Protein AF-A0AAP0RSX1-F1 (afdb_monomer_lite)

Foldseek 3Di:
DVVVVVVVVCQVPPPVNVVVVVVVVPDDDDDDDQDPDDDDDPPDRAAEDEAEAAGKDKDQVVRGQKYWYFPQAQWKWKKKAFPPRRTIMIHTYPDPPDPPVVVVVRCVRHDDPPDPTDIDMDIDGGPCDPDGDGDRDHDTDMDGDDDD

Organism: Liquidambar formosana (NCBI:txid63359)

pLDDT: mean 76.15, std 19.3, range [33.81, 96.56]

Secondary structure (DSSP, 8-state):
-HHHHHHHHHHHT-HHHHHHHHHHHTSPPPP-------S-S------EEE--TT-EEEE-TTT-SEEEE---SS-EEEEEEETTT--EEEEEE--SS--HHHHHHHHHHHS-TTS---EEEEEEE----SSSS--S----EEEE----

Sequence (148 aa):
MVQGSNTLLALMEHPILVAASDSFKAIPERKFSVCEESCSERSTLSKCVYVFQREYATVDPALVDLIGTDEATTCVGLVIRNQQSGMTSVAHMDSPDVVDIGLTQMLSLVVDHISDAELDVHLIGGYEDASPKVWPQILYFIFDFPEM

Structure (mmCIF, N/CA/C/O backbone):
data_AF-A0AAP0RSX1-F1
#
_entry.id   AF-A0AAP0RSX1-F1
#
loop_
_atom_site.group_PDB
_atom_site.id
_atom_site.type_symbol
_atom_site.label_atom_id
_atom_site.label_alt_id
_atom_site.label_comp_id
_atom_site.label_asym_id
_atom_site.label_entity_id
_atom_site.label_seq_id
_atom_site.pdbx_PDB_ins_code
_atom_site.Cartn_x
_atom_site.Cartn_y
_atom_site.Cartn_z
_atom_site.occupancy
_atom_site.B_iso_or_equiv
_atom_site.auth_seq_id
_atom_site.auth_comp_id
_atom_site.auth_asym_id
_atom_site.auth_atom_id
_atom_site.pdbx_PDB_model_num
ATOM 1 N N . MET A 1 1 ? -5.109 -3.605 -23.906 1.00 50.59 1 MET A N 1
ATOM 2 C CA . MET A 1 1 ? -3.866 -3.013 -23.358 1.00 50.59 1 MET A CA 1
ATOM 3 C C . MET A 1 1 ? -3.835 -1.484 -23.453 1.00 50.59 1 MET A C 1
ATOM 5 O O . MET A 1 1 ? -3.554 -0.875 -22.437 1.00 50.59 1 MET A O 1
ATOM 9 N N . VAL A 1 2 ? -4.189 -0.843 -24.582 1.00 52.47 2 VAL A N 1
ATOM 10 C CA . VAL A 1 2 ? -4.108 0.638 -24.739 1.00 52.47 2 VAL A CA 1
ATOM 11 C C . VAL A 1 2 ? -4.837 1.448 -23.647 1.00 52.47 2 VAL A C 1
ATOM 13 O O . VAL A 1 2 ? -4.313 2.452 -23.179 1.00 52.47 2 VAL A O 1
ATOM 16 N N . GLN A 1 3 ? -6.018 1.009 -23.199 1.00 59.19 3 GLN A N 1
ATOM 17 C CA . GLN A 1 3 ? -6.849 1.781 -22.263 1.00 59.19 3 GLN A CA 1
ATOM 18 C C . GLN A 1 3 ? -6.209 1.988 -20.876 1.00 59.19 3 GLN A C 1
ATOM 20 O O . GLN A 1 3 ? -6.297 3.085 -20.337 1.00 59.19 3 GLN A O 1
ATOM 25 N N . GLY A 1 4 ? -5.524 0.977 -20.325 1.00 65.31 4 GLY A N 1
ATOM 26 C CA . GLY A 1 4 ? -4.903 1.076 -18.996 1.00 65.31 4 GLY A CA 1
ATOM 27 C C . GLY A 1 4 ? -3.728 2.056 -18.944 1.00 65.31 4 GLY A C 1
ATOM 28 O O . GLY A 1 4 ? -3.578 2.775 -17.963 1.00 65.31 4 GLY A O 1
ATOM 29 N N . SER A 1 5 ? -2.944 2.147 -20.025 1.00 72.56 5 SER A N 1
ATOM 30 C CA . SER A 1 5 ? -1.815 3.084 -20.117 1.00 72.56 5 SER A CA 1
ATOM 31 C C . SER A 1 5 ? -2.277 4.545 -20.104 1.00 72.56 5 SER A C 1
ATOM 33 O O . SER A 1 5 ? -1.692 5.355 -19.393 1.00 72.56 5 SER A O 1
ATOM 35 N N . ASN A 1 6 ? -3.369 4.869 -20.806 1.00 80.19 6 ASN A N 1
ATOM 36 C CA . ASN A 1 6 ? -3.935 6.221 -20.800 1.00 80.19 6 ASN A CA 1
ATOM 37 C C . ASN A 1 6 ? -4.498 6.604 -19.421 1.00 80.19 6 ASN A C 1
ATOM 39 O O . ASN A 1 6 ? -4.295 7.729 -18.973 1.00 80.19 6 ASN A O 1
ATOM 43 N N . THR A 1 7 ? -5.176 5.674 -18.735 1.00 81.75 7 THR A N 1
ATOM 44 C CA . THR A 1 7 ? -5.652 5.898 -17.360 1.00 81.75 7 THR A CA 1
ATOM 45 C C . THR A 1 7 ? -4.487 6.125 -16.399 1.00 81.75 7 THR A C 1
ATOM 47 O O . THR A 1 7 ? -4.548 7.039 -15.585 1.00 81.75 7 THR A O 1
ATOM 50 N N . LEU A 1 8 ? -3.412 5.336 -16.506 1.00 78.38 8 LEU A N 1
ATOM 51 C CA . LE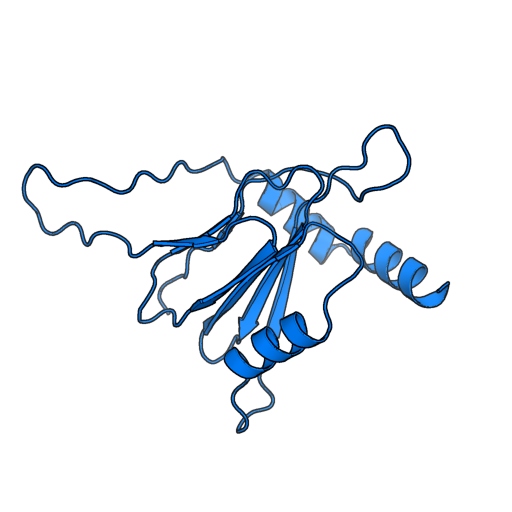U A 1 8 ? -2.238 5.487 -15.649 1.00 78.38 8 LEU A CA 1
ATOM 52 C C . LEU A 1 8 ? -1.538 6.836 -15.862 1.00 78.38 8 LEU A C 1
ATOM 54 O O . LEU A 1 8 ? -1.244 7.511 -14.882 1.00 78.38 8 LEU A O 1
ATOM 58 N N . LEU A 1 9 ? -1.348 7.271 -17.112 1.00 80.25 9 LEU A N 1
ATOM 59 C CA . LEU A 1 9 ? -0.800 8.601 -17.413 1.00 80.25 9 LEU A CA 1
ATOM 60 C C . LEU A 1 9 ? -1.665 9.719 -16.806 1.00 80.25 9 LEU A C 1
ATOM 62 O O . LEU A 1 9 ? -1.141 10.600 -16.132 1.00 80.25 9 LEU A O 1
ATOM 66 N N . ALA A 1 10 ? -2.991 9.634 -16.951 1.00 87.75 10 ALA A N 1
ATOM 67 C CA . ALA A 1 10 ? -3.911 10.606 -16.359 1.00 87.75 10 ALA A CA 1
ATOM 68 C C . ALA A 1 10 ? -3.868 10.627 -14.816 1.00 87.75 10 ALA A C 1
ATOM 70 O O . ALA A 1 10 ? -4.068 11.683 -14.220 1.00 87.75 10 ALA A O 1
ATOM 71 N N . LEU A 1 11 ? -3.592 9.490 -14.165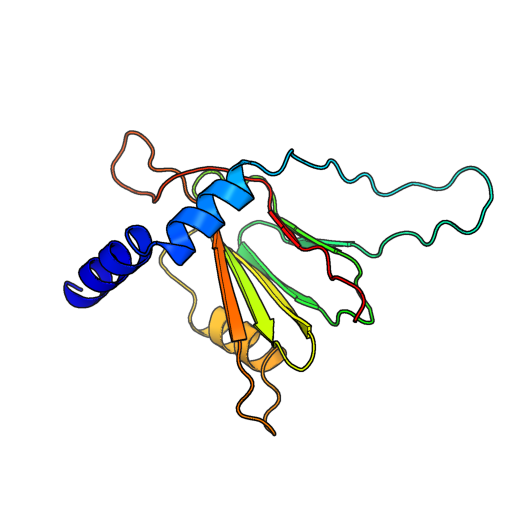 1.00 83.75 11 LEU A N 1
ATOM 72 C CA . LEU A 1 11 ? -3.373 9.417 -12.715 1.00 83.75 11 LEU A CA 1
ATOM 73 C C . LEU A 1 11 ? -2.013 10.011 -12.314 1.00 83.75 11 LEU A C 1
ATOM 75 O O . LEU A 1 11 ? -1.947 10.761 -11.344 1.00 83.75 11 LEU A O 1
ATOM 79 N N . MET A 1 12 ? -0.946 9.736 -13.070 1.00 82.69 12 MET A N 1
ATOM 80 C CA . MET A 1 12 ? 0.392 10.295 -12.825 1.00 82.69 12 MET A CA 1
ATOM 81 C C . MET A 1 12 ? 0.434 11.824 -12.971 1.00 82.69 12 MET A C 1
ATOM 83 O O . MET A 1 12 ? 1.191 12.482 -12.265 1.00 82.69 12 MET A O 1
ATOM 87 N N . GLU A 1 13 ? -0.394 12.394 -13.849 1.00 89.12 13 GLU A N 1
ATOM 88 C CA . GLU A 1 13 ? -0.540 13.845 -14.033 1.00 89.12 13 GLU A CA 1
ATOM 89 C C . GLU A 1 13 ? -1.591 14.481 -13.098 1.00 89.12 13 GLU A C 1
ATOM 91 O O . GLU A 1 13 ? -1.753 15.704 -13.084 1.00 89.12 13 GLU A O 1
ATOM 96 N N . HIS A 1 14 ? -2.325 13.690 -12.304 1.00 91.38 14 HIS A N 1
ATOM 97 C CA . HIS A 1 14 ? -3.432 14.201 -11.498 1.00 91.38 14 HIS A CA 1
ATOM 98 C C . HIS A 1 14 ? -2.930 15.068 -10.323 1.00 91.38 14 HIS A C 1
ATOM 100 O O . HIS A 1 14 ? -2.215 14.550 -9.459 1.00 91.38 14 HIS A O 1
ATOM 106 N N . PRO A 1 15 ? -3.346 16.347 -10.188 1.00 95.06 15 PRO A N 1
ATOM 107 C CA . PRO A 1 15 ? -2.744 17.280 -9.226 1.00 95.06 15 PRO A CA 1
ATOM 108 C C . PRO A 1 15 ? -2.742 16.809 -7.766 1.00 95.06 15 PRO A C 1
ATOM 110 O O . PRO A 1 15 ? -1.789 17.076 -7.039 1.00 95.06 15 PRO A O 1
ATOM 113 N N . ILE A 1 16 ? -3.784 16.085 -7.336 1.00 92.25 16 ILE A N 1
ATOM 114 C CA . ILE A 1 16 ? -3.868 15.540 -5.970 1.00 92.25 16 ILE A CA 1
ATOM 115 C C . ILE A 1 16 ? -2.832 14.426 -5.756 1.00 92.25 16 ILE A C 1
ATOM 117 O O . ILE A 1 16 ? -2.213 14.369 -4.698 1.00 92.25 16 ILE A O 1
ATOM 121 N N . LEU A 1 17 ? -2.611 13.566 -6.757 1.00 87.88 17 LEU A N 1
ATOM 122 C CA . LEU A 1 17 ? -1.660 12.456 -6.657 1.00 87.88 17 LEU A CA 1
ATOM 123 C C . LEU A 1 17 ? -0.213 12.949 -6.760 1.00 87.88 17 LEU A C 1
ATOM 125 O O . LEU A 1 17 ? 0.636 12.468 -6.016 1.00 87.88 17 LEU A O 1
ATOM 129 N N . VAL A 1 18 ? 0.049 13.966 -7.589 1.00 89.06 18 VAL A N 1
ATOM 130 C CA . VAL A 1 18 ? 1.343 14.669 -7.627 1.00 89.06 18 VAL A CA 1
ATOM 131 C C . VAL A 1 18 ? 1.648 15.303 -6.266 1.00 89.06 18 VAL A C 1
ATOM 133 O O . VAL A 1 18 ? 2.686 15.011 -5.678 1.00 89.06 18 VAL A O 1
ATOM 136 N N . ALA A 1 19 ? 0.718 16.085 -5.706 1.00 92.44 19 ALA A N 1
ATOM 137 C CA . ALA A 1 19 ? 0.903 16.717 -4.398 1.00 92.44 19 ALA A CA 1
ATOM 138 C C . ALA A 1 19 ? 1.080 15.695 -3.257 1.00 92.44 19 ALA A C 1
ATOM 140 O O . ALA A 1 19 ? 1.909 15.903 -2.371 1.00 92.44 19 ALA A O 1
ATOM 141 N N . ALA A 1 20 ? 0.346 14.576 -3.288 1.00 88.38 20 ALA A N 1
ATOM 142 C CA . ALA A 1 20 ? 0.515 13.483 -2.332 1.00 88.38 20 ALA A CA 1
ATOM 143 C C . ALA A 1 20 ? 1.885 12.794 -2.479 1.00 88.38 20 ALA A C 1
ATOM 145 O O . ALA A 1 20 ? 2.558 12.572 -1.476 1.00 88.38 20 ALA A O 1
ATOM 146 N N . SER A 1 21 ? 2.333 12.524 -3.712 1.00 88.75 21 SER A N 1
ATOM 147 C CA . SER A 1 21 ? 3.677 12.007 -4.024 1.00 88.75 21 SER A CA 1
ATOM 148 C C . SER A 1 21 ? 4.770 12.921 -3.472 1.00 88.75 21 SER A C 1
ATOM 150 O O . SER A 1 21 ? 5.684 12.451 -2.797 1.00 88.75 21 SER A O 1
ATOM 152 N N . ASP A 1 22 ? 4.676 14.222 -3.735 1.00 89.81 22 ASP A N 1
ATOM 153 C CA . ASP A 1 22 ? 5.696 15.192 -3.335 1.00 89.81 22 ASP A CA 1
ATOM 154 C C . ASP A 1 22 ? 5.721 15.375 -1.814 1.00 89.81 22 ASP A C 1
ATOM 156 O O . ASP A 1 22 ? 6.794 15.399 -1.208 1.00 89.81 22 ASP A O 1
ATOM 160 N N . SER A 1 23 ? 4.545 15.405 -1.175 1.00 91.00 23 SER A N 1
ATOM 161 C CA . SER A 1 23 ? 4.434 15.399 0.284 1.00 91.00 23 SER A CA 1
ATOM 162 C C . SER A 1 23 ? 5.013 14.123 0.893 1.00 91.00 23 SER A C 1
ATOM 164 O O . SER A 1 23 ? 5.672 14.209 1.923 1.00 91.00 23 SER A O 1
ATOM 166 N N . PHE A 1 24 ? 4.791 12.956 0.282 1.00 87.06 24 PHE A N 1
ATOM 167 C CA . PHE A 1 24 ? 5.303 11.677 0.773 1.00 87.06 24 PHE A CA 1
ATOM 168 C C . PHE A 1 24 ? 6.831 11.584 0.635 1.00 87.06 24 PHE A C 1
ATOM 170 O O . PHE A 1 24 ? 7.515 11.211 1.582 1.00 87.06 24 PHE A O 1
ATOM 177 N N . LYS A 1 25 ? 7.388 12.023 -0.502 1.00 86.00 25 LYS A N 1
ATOM 178 C CA . LYS A 1 25 ? 8.843 12.107 -0.744 1.00 86.00 25 LYS A CA 1
ATOM 179 C C . LYS A 1 25 ? 9.560 13.096 0.179 1.00 86.00 25 LYS A C 1
ATOM 181 O O . LYS A 1 25 ? 10.764 12.969 0.382 1.00 86.00 25 LYS A O 1
ATOM 186 N N . ALA A 1 26 ? 8.843 14.079 0.723 1.00 88.88 26 ALA A N 1
ATOM 187 C CA . ALA A 1 26 ? 9.371 15.027 1.700 1.00 88.88 26 ALA A CA 1
ATOM 188 C C . ALA A 1 26 ? 9.402 14.480 3.143 1.00 88.88 26 ALA A C 1
ATOM 190 O O . ALA A 1 26 ? 9.999 15.118 4.014 1.00 88.88 26 ALA A O 1
ATOM 191 N N . ILE A 1 27 ? 8.781 13.324 3.420 1.00 84.00 27 ILE A N 1
ATOM 192 C CA . ILE A 1 27 ? 8.826 12.686 4.742 1.00 84.00 27 ILE A CA 1
ATOM 193 C C . ILE A 1 27 ? 10.231 12.095 4.956 1.00 84.00 27 ILE A C 1
ATOM 195 O O . ILE A 1 27 ? 10.685 11.294 4.138 1.00 84.00 27 ILE A O 1
ATOM 199 N N . PRO A 1 28 ? 10.943 12.449 6.043 1.00 83.31 28 PRO A N 1
ATOM 200 C CA . PRO A 1 28 ? 12.231 11.838 6.347 1.00 83.31 28 PRO A CA 1
ATOM 201 C C . PRO A 1 28 ? 12.056 10.366 6.744 1.00 83.31 28 PRO A C 1
ATOM 203 O O . PRO A 1 28 ? 11.152 10.026 7.508 1.00 83.31 28 PRO A O 1
ATOM 206 N N . GLU A 1 29 ? 12.966 9.507 6.279 1.00 80.69 29 GLU A N 1
ATOM 207 C CA . GLU A 1 29 ? 13.030 8.095 6.669 1.00 80.69 29 GLU A CA 1
ATOM 208 C C . GLU A 1 29 ? 13.062 7.959 8.202 1.00 80.69 29 GLU A C 1
ATOM 210 O O . GLU A 1 29 ? 13.965 8.470 8.875 1.00 80.69 29 GLU A O 1
ATOM 215 N N . ARG A 1 30 ? 12.072 7.257 8.766 1.00 77.12 30 ARG A N 1
ATOM 216 C CA . ARG A 1 30 ? 12.020 6.936 10.195 1.00 77.12 30 ARG A CA 1
ATOM 217 C C . ARG A 1 30 ? 12.539 5.516 10.393 1.00 77.12 30 ARG A C 1
ATOM 219 O O . ARG A 1 30 ? 11.947 4.563 9.899 1.00 77.12 30 ARG A O 1
ATOM 226 N N . LYS A 1 31 ? 13.623 5.371 11.156 1.00 75.75 31 LYS A N 1
ATOM 227 C CA . LYS A 1 31 ? 14.158 4.060 11.542 1.00 75.75 31 LYS A CA 1
ATOM 228 C C . LYS A 1 31 ? 13.364 3.501 12.711 1.00 75.75 31 LYS A C 1
ATOM 230 O O . LYS A 1 31 ? 13.265 4.150 13.750 1.00 75.75 31 LYS A O 1
ATOM 235 N N . PHE A 1 32 ? 12.842 2.292 12.547 1.00 68.25 32 PHE A N 1
ATOM 236 C CA . PHE A 1 32 ? 12.156 1.558 13.602 1.00 68.25 32 PHE A CA 1
ATOM 237 C C . PHE A 1 32 ? 13.067 0.444 14.109 1.00 68.25 32 PHE A C 1
ATOM 239 O O . PHE A 1 32 ? 13.465 -0.442 13.359 1.00 68.25 32 PHE A O 1
ATOM 246 N N . SER A 1 33 ? 13.395 0.493 15.396 1.00 65.25 33 SER A N 1
ATOM 247 C CA . SER A 1 33 ? 14.054 -0.596 16.113 1.00 65.25 33 SER A CA 1
ATOM 248 C C . SER A 1 33 ? 13.054 -1.211 17.080 1.00 65.25 33 SER A C 1
ATOM 250 O O . SER A 1 33 ? 12.531 -0.500 17.941 1.00 65.25 33 SER A O 1
ATOM 252 N N . VAL A 1 34 ? 12.820 -2.521 16.982 1.00 57.91 34 VAL A N 1
ATOM 253 C CA . VAL A 1 34 ? 12.130 -3.255 18.049 1.00 57.91 34 VAL A CA 1
ATOM 254 C C . VAL A 1 34 ? 13.002 -3.152 19.300 1.00 57.91 34 VAL A C 1
ATOM 256 O O . VAL A 1 34 ? 14.177 -3.515 19.273 1.00 57.91 34 VAL A O 1
ATOM 259 N N . CYS A 1 35 ? 12.456 -2.580 20.371 1.00 51.00 35 CYS A N 1
ATOM 260 C CA . CYS A 1 35 ? 13.204 -2.364 21.601 1.00 51.00 35 CYS A CA 1
ATOM 261 C C . CYS A 1 35 ? 13.272 -3.678 22.389 1.00 51.00 35 CYS A C 1
ATOM 263 O O . CYS A 1 35 ? 12.298 -4.061 23.034 1.00 51.00 35 CYS A O 1
ATOM 265 N N . GLU A 1 36 ? 14.405 -4.382 22.333 1.00 50.62 36 GLU A N 1
ATOM 266 C CA . GLU A 1 36 ? 14.666 -5.477 23.270 1.00 50.62 36 GLU A CA 1
ATOM 267 C C . GLU A 1 36 ? 14.904 -4.885 24.669 1.00 50.62 36 GLU A C 1
ATOM 269 O O . GLU A 1 36 ? 15.772 -4.033 24.868 1.00 50.62 36 GLU A O 1
ATOM 274 N N . GLU A 1 37 ? 14.061 -5.283 25.623 1.00 45.28 37 GLU A N 1
ATOM 275 C CA . GLU A 1 37 ? 13.839 -4.569 26.882 1.00 45.28 37 GLU A CA 1
ATOM 276 C C . GLU A 1 37 ? 15.113 -4.293 27.699 1.00 45.28 37 GLU A C 1
ATOM 278 O O . GLU A 1 37 ? 15.807 -5.203 28.153 1.00 45.28 37 GLU A O 1
ATOM 283 N N . SER A 1 38 ? 15.329 -3.025 28.059 1.00 45.78 38 SER A N 1
ATOM 284 C CA . SER A 1 38 ? 15.936 -2.697 29.353 1.00 45.78 38 SER A CA 1
ATOM 285 C C . SER A 1 38 ? 15.481 -1.327 29.875 1.00 45.78 38 SER A C 1
ATOM 287 O O . SER A 1 38 ? 15.504 -0.332 29.161 1.00 45.78 38 SER A O 1
ATOM 289 N N . CYS A 1 39 ? 15.108 -1.306 31.162 1.00 36.28 39 CYS A N 1
ATOM 290 C CA . CYS A 1 39 ? 14.718 -0.147 31.984 1.00 36.28 39 CYS A CA 1
ATOM 291 C C . CYS A 1 39 ? 13.322 0.480 31.752 1.00 36.28 39 CYS A C 1
ATOM 293 O O . CYS A 1 39 ? 13.134 1.392 30.959 1.00 36.28 39 CYS A O 1
ATOM 295 N N . SER A 1 40 ? 12.382 0.041 32.599 1.00 49.31 40 SER A N 1
ATOM 296 C CA . SER A 1 40 ? 11.382 0.843 33.329 1.00 49.31 40 SER A CA 1
ATOM 297 C C . SER A 1 40 ? 10.857 2.153 32.717 1.00 49.31 40 SER A C 1
ATOM 299 O O . SER A 1 40 ? 11.456 3.202 32.918 1.00 49.31 40 SER A O 1
ATOM 301 N N . GLU A 1 41 ? 9.653 2.095 32.135 1.00 44.94 41 GLU A N 1
ATOM 302 C CA . GLU A 1 41 ? 8.462 2.915 32.474 1.00 44.94 41 GLU A CA 1
ATOM 303 C C . GLU A 1 41 ? 7.443 2.872 31.322 1.00 44.94 41 GLU A C 1
ATOM 305 O O . GLU A 1 41 ? 7.431 3.722 30.442 1.00 44.94 41 GLU A O 1
ATOM 310 N N . ARG A 1 42 ? 6.570 1.852 31.337 1.00 45.19 42 ARG A N 1
ATOM 311 C CA . ARG A 1 42 ? 5.306 1.750 30.570 1.00 45.19 42 ARG A CA 1
ATOM 312 C C . ARG A 1 42 ? 5.324 2.144 29.077 1.00 45.19 42 ARG A C 1
ATOM 314 O O . ARG A 1 42 ? 4.264 2.427 28.526 1.00 45.19 42 ARG A O 1
ATOM 321 N N . SER A 1 43 ? 6.478 2.093 28.414 1.00 51.03 43 SER A N 1
ATOM 322 C CA . SER A 1 43 ? 6.565 2.103 26.955 1.00 51.03 43 SER A CA 1
ATOM 323 C C . SER A 1 43 ? 5.879 0.840 26.439 1.00 51.03 43 SER A C 1
ATOM 325 O O . SER A 1 43 ? 6.371 -0.273 26.624 1.00 51.03 43 SER A O 1
ATOM 327 N N . THR A 1 44 ? 4.689 1.000 25.867 1.00 54.62 44 THR A N 1
ATOM 328 C CA . THR A 1 44 ? 4.015 -0.068 25.133 1.00 54.62 44 THR A CA 1
ATOM 329 C C . THR A 1 44 ? 4.868 -0.401 23.919 1.00 54.62 44 THR A C 1
ATOM 331 O O . THR A 1 44 ? 5.004 0.433 23.025 1.00 54.62 44 THR A O 1
ATOM 334 N N . LEU A 1 45 ? 5.455 -1.600 23.900 1.00 64.69 45 LEU A N 1
ATOM 335 C CA . LEU A 1 45 ? 6.140 -2.131 22.725 1.00 64.69 45 LEU A CA 1
ATOM 336 C C . LEU A 1 45 ? 5.175 -2.084 21.538 1.00 64.69 45 LEU A C 1
ATOM 338 O O . LEU A 1 45 ? 4.177 -2.807 21.543 1.00 64.69 45 LEU A O 1
ATOM 342 N N . SER A 1 46 ? 5.469 -1.232 20.552 1.00 74.12 46 SER A N 1
ATOM 343 C CA . SER A 1 46 ? 4.684 -1.147 19.325 1.00 74.12 46 SER A CA 1
ATOM 344 C C . SER A 1 46 ? 4.678 -2.508 18.637 1.00 74.12 46 SER A C 1
ATOM 346 O O . SER A 1 46 ? 5.730 -3.083 18.344 1.00 74.12 46 SER A O 1
ATOM 348 N N . LYS A 1 47 ? 3.487 -3.043 18.399 1.00 88.12 47 LYS A N 1
ATOM 349 C CA . LYS A 1 47 ? 3.271 -4.298 17.694 1.00 88.12 47 LYS A CA 1
ATOM 350 C C . LYS A 1 47 ? 3.412 -4.031 16.206 1.00 88.12 47 LYS A C 1
ATOM 352 O O . LYS A 1 47 ? 2.503 -3.498 15.574 1.00 88.12 47 LYS A O 1
ATOM 357 N N . CYS A 1 48 ? 4.563 -4.406 15.666 1.00 88.31 48 CYS A N 1
ATOM 358 C CA . CYS A 1 48 ? 4.891 -4.216 14.262 1.00 88.31 48 CYS A CA 1
ATOM 359 C C . CYS A 1 48 ? 4.699 -5.513 13.467 1.00 88.31 48 CYS A C 1
ATOM 361 O O . CYS A 1 48 ? 5.150 -6.577 13.892 1.00 88.31 48 CYS A O 1
ATOM 363 N N . VAL A 1 49 ? 4.1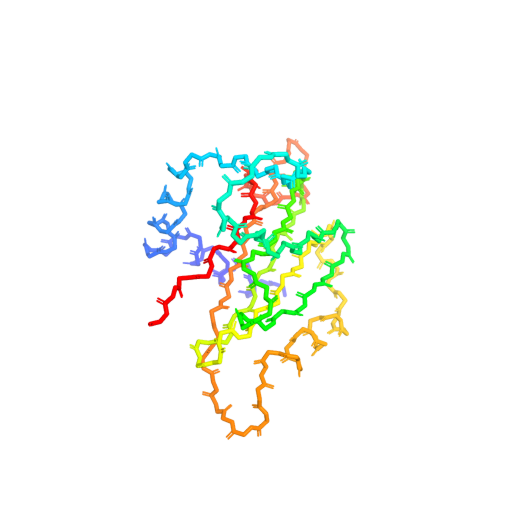04 -5.409 12.280 1.00 91.81 49 VAL A N 1
ATOM 364 C CA . VAL A 1 49 ? 4.108 -6.452 11.247 1.00 91.81 49 VAL A CA 1
ATOM 365 C C . VAL A 1 49 ? 5.002 -5.989 10.102 1.00 91.81 49 VAL A C 1
ATOM 367 O O . VAL A 1 49 ? 4.792 -4.928 9.522 1.00 91.81 49 VAL A O 1
ATOM 370 N N . TYR A 1 50 ? 6.006 -6.791 9.771 1.00 92.06 50 TYR A N 1
ATOM 371 C CA . TYR A 1 50 ? 6.879 -6.560 8.626 1.00 92.06 50 TYR A CA 1
ATOM 372 C C . TYR A 1 50 ? 6.573 -7.609 7.549 1.00 92.06 50 TYR A C 1
ATOM 374 O O . TYR A 1 50 ? 6.438 -8.790 7.867 1.00 92.06 50 TYR A O 1
ATOM 382 N N . VAL A 1 51 ? 6.432 -7.167 6.299 1.00 93.75 51 VAL A N 1
ATOM 383 C CA . VAL A 1 51 ? 6.020 -7.988 5.149 1.00 93.75 51 VAL A CA 1
ATOM 384 C C . VAL A 1 51 ? 7.200 -8.139 4.188 1.00 93.75 51 VAL A C 1
ATOM 386 O O . VAL A 1 51 ? 7.711 -7.128 3.699 1.00 93.75 51 VAL A O 1
ATOM 389 N N . PHE A 1 52 ? 7.628 -9.369 3.887 1.00 92.81 52 PHE A N 1
ATOM 390 C CA . PHE A 1 52 ? 8.709 -9.603 2.922 1.00 92.81 52 PHE A CA 1
ATOM 391 C C . PHE A 1 52 ? 8.220 -9.513 1.467 1.00 92.81 52 PHE A C 1
ATOM 393 O O . PHE A 1 52 ? 7.027 -9.567 1.163 1.00 92.81 52 PHE A O 1
ATOM 400 N N . GLN A 1 53 ? 9.172 -9.420 0.536 1.00 90.88 53 GLN A N 1
ATOM 401 C CA . GLN A 1 53 ? 8.920 -9.536 -0.900 1.00 90.88 53 GLN A CA 1
ATOM 402 C C . GLN A 1 53 ? 8.104 -10.805 -1.220 1.00 90.88 53 GLN A C 1
ATOM 404 O O . GLN A 1 53 ? 8.472 -11.903 -0.801 1.00 90.88 53 GLN A O 1
ATOM 409 N N . ARG A 1 54 ? 7.039 -10.657 -2.024 1.00 90.56 54 ARG A N 1
ATOM 410 C CA . ARG A 1 54 ? 6.053 -11.696 -2.406 1.00 90.56 54 ARG A CA 1
ATOM 411 C C . ARG A 1 54 ? 5.061 -12.105 -1.316 1.00 90.56 54 ARG A C 1
ATOM 413 O O . ARG A 1 54 ? 4.277 -13.027 -1.544 1.00 90.56 54 ARG A O 1
ATOM 420 N N . GLU A 1 55 ? 5.052 -11.424 -0.178 1.00 93.06 55 GLU A N 1
ATOM 421 C CA . GLU A 1 55 ? 4.070 -11.633 0.884 1.00 93.06 55 GLU A CA 1
ATOM 422 C C . GLU A 1 55 ? 3.014 -10.520 0.910 1.00 93.06 55 GLU A C 1
ATOM 424 O O . GLU A 1 55 ? 3.186 -9.430 0.354 1.00 93.06 55 GLU A O 1
ATOM 429 N N . TYR A 1 56 ? 1.907 -10.809 1.593 1.00 94.75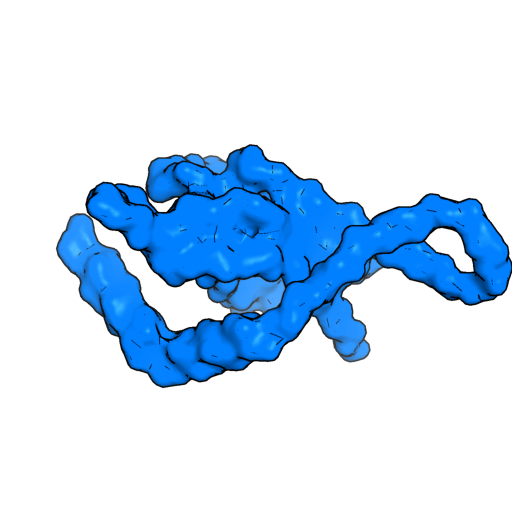 56 TYR A N 1
ATOM 430 C CA . TYR A 1 56 ? 0.966 -9.807 2.074 1.00 94.75 56 TYR A CA 1
ATOM 431 C C . TYR A 1 56 ? 0.548 -10.147 3.505 1.00 94.75 56 TYR A C 1
ATOM 433 O O . TYR A 1 56 ? 0.557 -11.312 3.906 1.00 94.75 56 TYR A O 1
ATOM 441 N N . ALA A 1 57 ? 0.135 -9.135 4.259 1.00 96.56 57 ALA A N 1
ATOM 442 C CA . ALA A 1 57 ? -0.530 -9.304 5.542 1.00 96.56 57 ALA A CA 1
ATOM 443 C C . ALA A 1 57 ? -1.720 -8.348 5.640 1.00 96.56 57 ALA A C 1
ATOM 445 O O . ALA A 1 57 ? -1.661 -7.226 5.135 1.00 96.56 57 ALA A O 1
ATOM 446 N N . THR A 1 58 ? -2.789 -8.791 6.301 1.00 96.50 58 THR A N 1
ATOM 447 C CA . THR A 1 58 ? -3.942 -7.956 6.659 1.00 96.50 58 THR A CA 1
ATOM 448 C C . THR A 1 58 ? -4.010 -7.842 8.174 1.00 96.50 58 THR A C 1
ATOM 450 O O . THR A 1 58 ? -3.910 -8.853 8.870 1.00 96.50 58 THR A O 1
ATOM 453 N N . VAL A 1 59 ? -4.150 -6.619 8.682 1.00 95.44 59 VAL A N 1
ATOM 454 C CA . VAL A 1 59 ? -4.092 -6.309 10.111 1.00 95.44 59 VAL A CA 1
ATOM 455 C C . VAL A 1 59 ? -5.321 -5.538 10.577 1.00 95.44 59 VAL A C 1
ATOM 457 O O . VAL A 1 59 ? -5.882 -4.716 9.849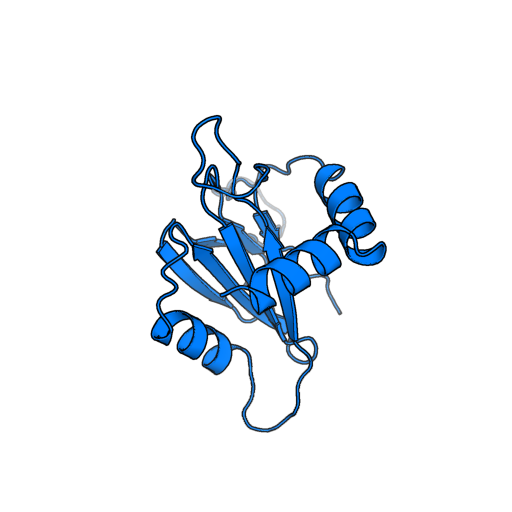 1.00 95.44 59 VAL A O 1
ATOM 460 N N . ASP A 1 60 ? -5.707 -5.826 11.817 1.00 94.31 60 ASP A N 1
ATOM 461 C CA . ASP A 1 60 ? -6.678 -5.066 12.598 1.00 94.31 60 ASP A CA 1
ATOM 462 C C . ASP A 1 60 ? -5.925 -3.955 13.357 1.00 94.31 60 ASP A C 1
ATOM 464 O O . ASP A 1 60 ? -4.996 -4.278 14.112 1.00 94.31 60 ASP A O 1
ATOM 468 N N . PRO A 1 61 ? -6.285 -2.667 13.189 1.00 91.12 61 PRO A N 1
ATOM 469 C CA . PRO A 1 61 ? -5.636 -1.559 13.894 1.00 91.12 61 PRO A CA 1
ATOM 470 C C . PRO A 1 61 ? -5.806 -1.620 15.424 1.00 91.12 61 PRO A C 1
ATOM 472 O O . PRO A 1 61 ? -5.036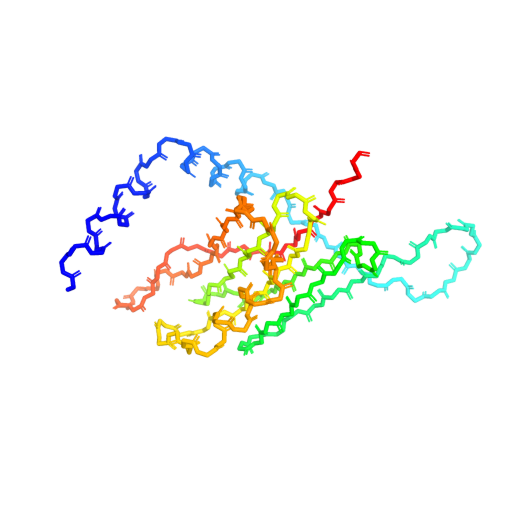 -0.995 16.143 1.00 91.12 61 PRO A O 1
ATOM 475 N N . ALA A 1 62 ? -6.753 -2.399 15.963 1.00 91.88 62 ALA A N 1
ATOM 476 C CA . ALA A 1 62 ? -6.841 -2.660 17.404 1.00 91.88 62 ALA A CA 1
ATOM 477 C C . ALA A 1 62 ? -5.765 -3.645 17.916 1.00 91.88 62 ALA A C 1
ATOM 479 O O . ALA A 1 62 ? -5.589 -3.811 19.129 1.00 91.88 62 ALA A O 1
ATOM 480 N N . LEU A 1 63 ? -5.062 -4.338 17.012 1.00 91.31 63 LEU A N 1
ATOM 481 C CA . LEU A 1 63 ? -4.097 -5.392 17.333 1.00 91.31 63 LEU A CA 1
ATOM 482 C C . LEU A 1 63 ? -2.666 -5.092 16.882 1.00 91.31 63 LEU A C 1
ATOM 484 O O . LEU A 1 63 ? -1.756 -5.694 17.452 1.00 91.31 63 LEU A O 1
ATOM 488 N N . VAL A 1 64 ? -2.464 -4.216 15.897 1.00 90.56 64 VAL A N 1
ATOM 489 C CA . VAL A 1 64 ? -1.166 -3.911 15.279 1.00 90.56 64 VAL A CA 1
ATOM 490 C C . VAL A 1 64 ? -1.020 -2.399 15.138 1.00 90.56 64 VAL A C 1
ATOM 492 O O . VAL A 1 64 ? -1.817 -1.767 14.454 1.00 90.56 64 VAL A O 1
ATOM 495 N N . ASP A 1 65 ? 0.024 -1.841 15.749 1.00 86.12 65 ASP A N 1
ATOM 496 C CA . ASP A 1 65 ? 0.292 -0.397 15.735 1.00 86.12 65 ASP A CA 1
ATOM 497 C C . ASP A 1 65 ? 0.994 0.038 14.436 1.00 86.12 65 ASP A C 1
ATOM 499 O O . ASP A 1 65 ? 0.907 1.193 14.027 1.00 86.12 65 ASP A O 1
ATOM 503 N N . LEU A 1 66 ? 1.714 -0.887 13.787 1.00 87.44 66 LEU A N 1
ATOM 504 C CA . LEU A 1 66 ? 2.549 -0.598 12.625 1.00 87.44 66 LEU A CA 1
ATOM 505 C C . LEU A 1 66 ? 2.555 -1.753 11.622 1.00 87.44 66 LEU A C 1
ATOM 507 O O . LEU A 1 66 ? 2.805 -2.901 11.996 1.00 87.44 66 LEU A O 1
ATOM 511 N N . ILE A 1 67 ? 2.397 -1.452 10.335 1.00 91.75 67 ILE A N 1
ATOM 512 C CA . ILE A 1 67 ? 2.684 -2.405 9.255 1.00 91.75 67 ILE A CA 1
ATOM 513 C C . ILE A 1 67 ? 3.550 -1.761 8.170 1.00 91.75 67 ILE A C 1
ATOM 515 O O . ILE A 1 67 ? 3.361 -0.595 7.816 1.00 91.75 67 ILE A O 1
ATOM 519 N N . GLY A 1 68 ? 4.522 -2.510 7.647 1.00 90.56 68 GLY A N 1
ATOM 520 C CA . GLY A 1 68 ? 5.446 -1.987 6.644 1.00 90.56 68 GLY A CA 1
ATOM 521 C C . GLY A 1 68 ? 6.242 -3.037 5.877 1.00 90.56 68 GLY A C 1
ATOM 522 O O . GLY A 1 68 ? 6.183 -4.235 6.155 1.00 90.56 68 GLY A O 1
ATOM 523 N N . THR A 1 69 ? 6.986 -2.551 4.890 1.00 90.31 69 THR A N 1
ATOM 524 C CA . THR A 1 69 ? 7.915 -3.317 4.054 1.00 90.31 69 THR A CA 1
ATOM 525 C C . THR A 1 69 ? 9.050 -2.401 3.583 1.00 90.31 69 THR A C 1
ATOM 527 O O . THR A 1 69 ? 8.897 -1.174 3.549 1.00 90.31 69 THR A O 1
ATOM 530 N N . ASP A 1 70 ? 10.189 -2.982 3.224 1.00 87.94 70 ASP A N 1
ATOM 531 C CA . ASP A 1 70 ? 11.372 -2.263 2.754 1.00 87.94 70 ASP A CA 1
ATOM 532 C C . ASP A 1 70 ? 11.993 -2.902 1.502 1.00 87.94 70 ASP A C 1
ATOM 534 O O . ASP A 1 70 ? 11.377 -3.758 0.872 1.00 87.94 70 ASP A O 1
ATOM 538 N N . GLU A 1 71 ? 13.164 -2.408 1.080 1.00 82.25 71 GLU A N 1
ATOM 539 C CA . GLU A 1 71 ? 13.954 -2.910 -0.060 1.00 82.25 71 GLU A CA 1
ATOM 540 C C . GLU A 1 71 ? 13.192 -3.011 -1.404 1.00 82.25 71 GLU A C 1
ATOM 542 O O . GLU A 1 71 ? 13.612 -3.694 -2.344 1.00 82.25 71 GLU A O 1
ATOM 547 N N . ALA A 1 72 ? 12.098 -2.253 -1.539 1.00 73.69 72 ALA A N 1
ATOM 548 C CA . ALA A 1 72 ? 11.284 -2.121 -2.745 1.00 73.69 72 ALA A CA 1
ATOM 549 C C . ALA A 1 72 ? 12.009 -1.298 -3.833 1.00 73.69 72 ALA A C 1
ATOM 551 O O . ALA A 1 72 ? 11.656 -0.161 -4.143 1.00 73.69 72 ALA A O 1
ATOM 552 N N . THR A 1 73 ? 13.069 -1.881 -4.400 1.00 76.06 73 THR A N 1
ATOM 553 C CA . THR A 1 73 ? 13.906 -1.262 -5.440 1.00 76.06 73 THR A CA 1
ATOM 554 C C . THR A 1 73 ? 13.179 -1.186 -6.779 1.00 76.06 73 THR A C 1
ATOM 556 O O . THR A 1 73 ? 12.976 -0.109 -7.327 1.00 76.06 73 THR A O 1
ATOM 559 N N . THR A 1 74 ? 12.765 -2.340 -7.298 1.00 79.56 74 THR A N 1
ATOM 560 C CA . THR A 1 74 ? 11.961 -2.499 -8.522 1.00 79.56 74 THR A CA 1
ATOM 561 C C . THR A 1 74 ? 10.538 -2.984 -8.233 1.00 79.56 74 THR A C 1
ATOM 563 O O . THR A 1 74 ? 9.661 -2.896 -9.089 1.00 79.56 74 THR A O 1
ATOM 566 N N . CYS A 1 75 ? 10.307 -3.440 -7.005 1.00 86.44 75 CYS A N 1
ATOM 567 C CA . CYS A 1 75 ? 9.029 -3.902 -6.489 1.00 86.44 75 CYS A CA 1
ATOM 568 C C . CYS A 1 75 ? 8.100 -2.742 -6.109 1.00 86.44 75 CYS A C 1
ATOM 570 O O . CYS A 1 75 ? 8.560 -1.646 -5.791 1.00 86.44 75 CYS A O 1
ATOM 572 N N . VAL A 1 76 ? 6.797 -3.010 -6.061 1.00 85.81 76 VAL A N 1
ATOM 573 C CA . VAL A 1 76 ? 5.751 -2.056 -5.672 1.00 85.81 76 VAL A CA 1
ATOM 574 C C . VAL A 1 76 ? 5.095 -2.513 -4.370 1.00 85.81 76 VAL A C 1
ATOM 576 O O . VAL A 1 76 ? 4.579 -3.628 -4.280 1.00 85.81 76 VAL A O 1
ATOM 579 N N . GLY A 1 77 ? 5.078 -1.633 -3.372 1.00 91.00 77 GLY A N 1
ATOM 580 C CA . GLY A 1 77 ? 4.224 -1.754 -2.199 1.00 91.00 77 GLY A CA 1
ATOM 581 C C . GLY A 1 77 ? 2.781 -1.393 -2.556 1.00 91.00 77 GLY A C 1
ATOM 582 O O . GLY A 1 77 ? 2.521 -0.320 -3.104 1.00 91.00 77 GLY A O 1
ATOM 583 N N . LEU A 1 78 ? 1.845 -2.285 -2.240 1.00 91.88 78 LEU A N 1
ATOM 584 C CA . LEU A 1 78 ? 0.403 -2.056 -2.334 1.00 91.88 78 LEU A CA 1
ATOM 585 C C . LEU A 1 78 ? -0.187 -2.011 -0.928 1.00 91.88 78 LEU A C 1
ATOM 587 O O . LEU A 1 78 ? 0.028 -2.933 -0.143 1.00 91.88 78 LEU A O 1
ATOM 591 N N . VAL A 1 79 ? -0.992 -0.989 -0.647 1.00 94.75 79 VAL A N 1
ATOM 592 C CA . VAL A 1 79 ? -1.828 -0.913 0.554 1.00 94.75 79 VAL A CA 1
ATOM 593 C C . VAL A 1 79 ? -3.283 -0.723 0.172 1.00 94.75 79 VAL A C 1
ATOM 595 O O . VAL A 1 79 ? -3.597 0.107 -0.678 1.00 94.75 79 VAL A O 1
ATOM 598 N N . ILE A 1 80 ? -4.157 -1.483 0.826 1.00 94.31 80 ILE A N 1
ATOM 599 C CA . ILE A 1 80 ? -5.611 -1.347 0.755 1.00 94.31 80 ILE A CA 1
ATOM 600 C C . ILE A 1 80 ? -6.118 -1.186 2.185 1.00 94.31 80 ILE A C 1
ATOM 602 O O . ILE A 1 80 ? -5.927 -2.089 3.001 1.00 94.31 80 ILE A O 1
ATOM 606 N N . ARG A 1 81 ? -6.764 -0.063 2.494 1.00 94.62 81 ARG A N 1
ATOM 607 C CA . ARG A 1 81 ? -7.333 0.226 3.814 1.00 94.62 81 ARG A CA 1
ATOM 608 C C . ARG A 1 81 ? -8.825 0.496 3.698 1.00 94.62 81 ARG A C 1
ATOM 610 O O . ARG A 1 81 ? -9.250 1.347 2.926 1.00 94.62 81 ARG A O 1
ATOM 617 N N . ASN A 1 82 ? -9.621 -0.198 4.501 1.00 93.81 82 ASN A N 1
ATOM 618 C CA . ASN A 1 82 ? -11.032 0.117 4.676 1.00 93.81 82 ASN A CA 1
ATOM 619 C C . ASN A 1 82 ? -11.161 1.391 5.523 1.00 93.81 82 ASN A C 1
ATOM 621 O O . ASN A 1 82 ? -10.701 1.417 6.666 1.00 93.81 82 ASN A O 1
ATOM 625 N N . GLN A 1 83 ? -11.777 2.446 4.983 1.00 91.56 83 GLN A N 1
ATOM 626 C CA . GLN A 1 83 ? -11.906 3.721 5.696 1.00 91.56 83 GLN A CA 1
ATOM 627 C C . GLN A 1 83 ? -12.761 3.617 6.967 1.00 91.56 83 GLN A C 1
ATOM 629 O O . GLN A 1 83 ? -12.504 4.335 7.932 1.00 91.56 83 GLN A O 1
ATOM 634 N N . GLN A 1 84 ? -13.764 2.733 6.971 1.00 90.75 84 GLN A N 1
ATOM 635 C CA . GLN A 1 84 ? -14.745 2.596 8.046 1.00 90.75 84 GLN A CA 1
ATOM 636 C C . GLN A 1 84 ? -14.224 1.751 9.216 1.00 90.75 84 GLN A C 1
ATOM 638 O O . GLN A 1 84 ? -14.446 2.110 10.370 1.00 90.75 84 GLN A O 1
ATOM 643 N N . SER A 1 85 ? -13.567 0.622 8.936 1.00 91.12 85 SER A N 1
ATOM 644 C CA . SER A 1 85 ? -13.053 -0.291 9.972 1.00 91.12 85 SER A CA 1
ATOM 645 C C . SER A 1 85 ? -11.573 -0.085 10.294 1.00 91.12 85 SER A C 1
ATOM 647 O O . SER A 1 85 ? -11.091 -0.587 11.305 1.00 91.12 85 SER A O 1
ATOM 649 N N . GLY A 1 86 ? -10.827 0.602 9.426 1.00 91.94 86 GLY A N 1
ATOM 650 C CA . GLY A 1 86 ? -9.371 0.714 9.507 1.00 91.94 86 GLY A CA 1
ATOM 651 C C . GLY A 1 86 ? -8.614 -0.575 9.162 1.00 91.94 86 GLY A C 1
ATOM 652 O O . GLY A 1 86 ? -7.383 -0.540 9.118 1.00 91.94 86 GLY A O 1
ATOM 653 N N . MET A 1 87 ? -9.312 -1.684 8.870 1.00 94.69 87 MET A N 1
ATOM 654 C CA . MET A 1 87 ? -8.707 -2.941 8.410 1.00 94.69 87 MET A CA 1
ATOM 655 C C . MET A 1 87 ? -7.809 -2.673 7.206 1.00 94.69 87 MET A C 1
ATOM 657 O O . MET A 1 87 ? -8.261 -2.123 6.198 1.00 94.69 87 MET A O 1
ATOM 661 N N . THR A 1 88 ? -6.537 -3.049 7.317 1.00 95.62 88 THR A N 1
ATOM 662 C CA . THR A 1 88 ? -5.504 -2.644 6.359 1.00 95.62 88 THR A CA 1
ATOM 663 C C . THR A 1 88 ? -4.705 -3.843 5.887 1.00 95.62 88 THR A C 1
ATOM 665 O O . THR A 1 88 ? -4.159 -4.589 6.695 1.00 95.62 88 THR A O 1
ATOM 668 N N . SER A 1 89 ? -4.608 -4.018 4.571 1.00 96.25 89 SER A N 1
ATOM 669 C CA . SER A 1 89 ? -3.768 -5.030 3.942 1.00 96.25 89 SER A CA 1
ATOM 670 C C . SER A 1 89 ? -2.594 -4.385 3.221 1.00 96.25 89 SER A C 1
ATOM 672 O O . SER A 1 89 ? -2.798 -3.500 2.394 1.00 96.25 89 SER A O 1
ATOM 674 N N . VAL A 1 90 ? -1.382 -4.868 3.492 1.00 95.75 90 VAL A N 1
ATOM 675 C CA . VAL A 1 90 ? -0.133 -4.446 2.839 1.00 95.75 90 VAL A CA 1
ATOM 676 C C . VAL A 1 90 ? 0.472 -5.634 2.101 1.00 95.75 90 VAL A C 1
ATOM 678 O O . VAL A 1 90 ? 0.486 -6.739 2.641 1.00 95.75 90 VAL A O 1
ATOM 681 N N . ALA A 1 91 ? 0.972 -5.416 0.886 1.00 94.06 91 ALA A N 1
ATOM 682 C CA . ALA A 1 91 ? 1.653 -6.414 0.064 1.00 94.06 91 ALA A CA 1
ATOM 683 C C . ALA A 1 91 ? 2.915 -5.837 -0.587 1.00 94.06 91 ALA A C 1
ATOM 685 O O . ALA A 1 91 ? 2.927 -4.671 -0.985 1.00 94.06 91 ALA A O 1
ATOM 686 N N . HIS A 1 92 ? 3.946 -6.666 -0.756 1.00 92.44 92 HIS A N 1
ATOM 687 C CA . HIS A 1 92 ? 5.161 -6.318 -1.498 1.00 92.44 92 HIS A CA 1
ATOM 688 C C . HIS A 1 92 ? 5.206 -7.125 -2.804 1.00 92.44 92 HIS A C 1
ATOM 690 O O . HIS A 1 92 ? 5.508 -8.320 -2.806 1.00 92.44 92 HIS A O 1
ATOM 696 N N . MET A 1 93 ? 4.918 -6.471 -3.930 1.00 87.56 93 MET A N 1
ATOM 697 C CA . MET A 1 93 ? 4.777 -7.104 -5.247 1.00 87.56 93 MET A CA 1
ATOM 698 C C . MET A 1 93 ? 6.048 -6.931 -6.087 1.00 87.56 93 MET A C 1
ATOM 700 O O . MET A 1 93 ? 6.454 -5.806 -6.363 1.00 87.56 93 MET A O 1
ATOM 704 N N . ASP A 1 94 ? 6.652 -8.028 -6.542 1.00 85.31 94 ASP A N 1
ATOM 705 C CA . ASP A 1 94 ? 7.898 -8.035 -7.331 1.00 85.31 94 ASP A CA 1
ATOM 706 C C . ASP A 1 94 ? 7.700 -8.306 -8.834 1.00 85.31 94 ASP A C 1
ATOM 708 O O . ASP A 1 94 ? 8.663 -8.360 -9.598 1.00 85.31 94 ASP A O 1
ATOM 712 N N . SER A 1 95 ? 6.450 -8.473 -9.269 1.00 78.81 95 SER A N 1
ATOM 713 C CA . SER A 1 95 ? 6.083 -8.766 -10.653 1.00 78.81 95 SER A CA 1
ATOM 714 C C . SER A 1 95 ? 4.793 -8.037 -11.049 1.00 78.81 95 SER A C 1
ATOM 716 O O . SER A 1 95 ? 3.882 -7.933 -10.225 1.00 78.81 95 SER A O 1
ATOM 718 N N . PRO A 1 96 ? 4.661 -7.574 -12.310 1.00 66.44 96 PRO A N 1
ATOM 719 C CA . PRO A 1 96 ? 3.383 -7.117 -12.857 1.00 66.44 96 PRO A CA 1
ATOM 720 C C . PRO A 1 96 ? 2.389 -8.266 -13.098 1.00 66.44 96 PRO A C 1
ATOM 722 O O . PRO A 1 96 ? 1.205 -7.999 -13.304 1.00 66.44 96 PRO A O 1
ATOM 725 N N . ASP A 1 97 ? 2.842 -9.527 -13.074 1.00 68.06 97 ASP A N 1
ATOM 726 C CA . ASP A 1 97 ? 1.972 -10.707 -13.095 1.00 68.06 97 ASP A CA 1
ATOM 727 C C . ASP A 1 97 ? 1.313 -10.871 -11.720 1.00 68.06 97 ASP A C 1
ATOM 729 O O . ASP A 1 97 ? 1.722 -11.687 -10.888 1.00 68.06 97 ASP A O 1
ATOM 733 N N . VAL A 1 98 ? 0.300 -10.045 -11.465 1.00 63.19 98 VAL A N 1
ATOM 734 C CA . VAL A 1 98 ? -0.458 -10.084 -10.220 1.00 63.19 98 VAL A CA 1
ATOM 735 C C . VAL A 1 98 ? -1.202 -11.411 -10.121 1.00 63.19 98 VAL A C 1
ATOM 737 O O . VAL A 1 98 ? -1.959 -11.802 -11.008 1.00 63.19 98 VAL A O 1
ATOM 740 N N . VAL A 1 99 ? -1.010 -12.108 -9.004 1.00 71.00 99 VAL A N 1
ATOM 741 C CA . VAL A 1 99 ? -1.783 -13.307 -8.694 1.00 71.00 99 VAL A CA 1
ATOM 742 C C . VAL A 1 99 ? -3.178 -12.858 -8.259 1.00 71.00 99 VAL A C 1
ATOM 744 O O . VAL A 1 99 ? -3.357 -12.455 -7.111 1.00 71.00 99 VAL A O 1
ATOM 747 N N . ASP A 1 100 ? -4.169 -12.950 -9.153 1.00 76.25 100 ASP A N 1
ATOM 748 C CA . ASP A 1 100 ? -5.571 -12.555 -8.900 1.00 76.25 100 ASP A CA 1
ATOM 749 C C . ASP A 1 100 ? -6.122 -13.109 -7.573 1.00 76.25 100 ASP A C 1
ATOM 751 O O . ASP A 1 100 ? -6.871 -12.439 -6.861 1.00 76.25 100 ASP A O 1
ATOM 755 N N . ILE A 1 101 ? -5.712 -14.331 -7.209 1.00 82.94 101 ILE A N 1
ATOM 756 C CA . ILE A 1 101 ? -6.069 -14.990 -5.944 1.00 82.94 101 ILE A CA 1
ATOM 757 C C . ILE A 1 101 ? -5.578 -14.177 -4.736 1.00 82.94 101 ILE A C 1
ATOM 759 O O . ILE A 1 101 ? -6.325 -14.031 -3.775 1.00 82.94 101 ILE A O 1
ATOM 763 N N . GLY A 1 102 ? -4.366 -13.617 -4.787 1.00 86.38 102 GLY A N 1
ATOM 764 C CA . GLY A 1 102 ? -3.792 -12.803 -3.712 1.00 86.38 102 GLY A CA 1
ATOM 765 C C . GLY A 1 102 ? -4.551 -11.493 -3.507 1.00 86.38 102 GLY A C 1
ATOM 766 O O . GLY A 1 102 ? -4.968 -11.209 -2.388 1.00 86.38 102 GLY A O 1
ATOM 767 N N . LEU A 1 103 ? -4.840 -10.745 -4.581 1.00 88.06 103 LEU A N 1
ATOM 768 C CA . LEU A 1 103 ? -5.689 -9.546 -4.480 1.00 88.06 103 LEU A CA 1
ATOM 769 C C . LEU A 1 103 ? -7.102 -9.879 -3.989 1.00 88.06 103 LEU A C 1
ATOM 771 O O . LEU A 1 103 ? -7.643 -9.168 -3.146 1.00 88.06 103 LEU A O 1
ATOM 775 N N . THR A 1 104 ? -7.690 -10.971 -4.485 1.00 89.81 104 THR A N 1
ATOM 776 C CA . THR A 1 104 ? -9.016 -11.431 -4.044 1.00 89.81 104 THR A CA 1
ATOM 777 C C . THR A 1 104 ? -9.013 -11.750 -2.548 1.00 89.81 104 THR A C 1
ATOM 779 O O . THR A 1 104 ? -9.943 -11.367 -1.842 1.00 89.81 104 THR A O 1
ATOM 782 N N . GLN A 1 105 ? -7.956 -12.397 -2.047 1.00 91.44 105 GLN A N 1
ATOM 783 C CA . GLN A 1 105 ? -7.782 -12.669 -0.621 1.00 91.44 105 GLN A CA 1
ATOM 784 C C . GLN A 1 105 ? -7.635 -11.377 0.190 1.00 91.44 105 GLN A C 1
ATOM 786 O O . GLN A 1 105 ? -8.396 -11.195 1.137 1.00 91.44 105 GLN A O 1
ATOM 791 N N . MET A 1 106 ? -6.745 -10.457 -0.205 1.00 93.75 106 MET A N 1
ATOM 792 C CA . MET A 1 106 ? -6.583 -9.152 0.457 1.00 93.75 106 MET A CA 1
ATOM 793 C C . MET A 1 106 ? -7.921 -8.407 0.560 1.00 93.75 106 MET A C 1
ATOM 795 O O . MET A 1 106 ? -8.313 -7.994 1.649 1.00 93.75 106 MET A O 1
ATOM 799 N N . LEU A 1 107 ? -8.661 -8.297 -0.550 1.00 92.19 107 LEU A N 1
ATOM 800 C CA . LEU A 1 107 ? -9.974 -7.647 -0.590 1.00 92.19 107 LEU A CA 1
ATOM 801 C C . LEU A 1 107 ? -10.995 -8.347 0.318 1.00 92.19 107 LEU A C 1
ATOM 803 O O . LEU A 1 107 ? -11.710 -7.671 1.053 1.00 92.19 107 LEU A O 1
ATOM 807 N N . SER A 1 108 ? -11.026 -9.684 0.332 1.00 92.06 108 SER A N 1
ATOM 808 C CA . SER A 1 108 ? -11.933 -10.459 1.195 1.00 92.06 108 SER A CA 1
ATOM 809 C C . SER A 1 108 ? -11.658 -10.323 2.698 1.00 92.06 108 SER A C 1
ATOM 811 O O . SER A 1 108 ? -12.519 -10.675 3.498 1.00 92.06 108 SER A O 1
ATOM 813 N N . LEU A 1 109 ? -10.476 -9.827 3.081 1.00 92.62 109 LEU A N 1
ATOM 814 C CA . LEU A 1 109 ? -10.072 -9.620 4.475 1.00 92.62 109 LEU A CA 1
ATOM 815 C C . LEU A 1 109 ? -10.236 -8.163 4.945 1.00 92.62 109 LEU A C 1
ATOM 817 O O . LEU A 1 109 ? -10.263 -7.926 6.151 1.00 92.62 109 LEU A O 1
ATOM 821 N N . VAL A 1 110 ? -10.350 -7.192 4.027 1.00 91.06 110 VAL A N 1
ATOM 822 C CA . VAL A 1 110 ? -10.583 -5.769 4.362 1.00 91.06 110 VAL A CA 1
ATOM 823 C C . VAL A 1 110 ? -12.021 -5.306 4.120 1.00 91.06 110 VAL A C 1
ATOM 825 O O . VAL A 1 110 ? -12.466 -4.363 4.773 1.00 91.06 110 VAL A O 1
ATOM 828 N N . VAL A 1 111 ? -12.767 -5.942 3.212 1.00 87.62 111 VAL A N 1
ATOM 829 C CA . VAL A 1 111 ? -14.179 -5.623 2.943 1.00 87.62 111 VAL A CA 1
ATOM 830 C C . VAL A 1 111 ? -15.082 -6.486 3.823 1.00 87.62 111 VAL A C 1
ATOM 832 O O . VAL A 1 111 ? -15.102 -7.706 3.681 1.00 87.62 111 VAL A O 1
ATOM 835 N N . ASP A 1 112 ? -15.876 -5.852 4.688 1.00 77.44 112 ASP A N 1
ATOM 836 C CA . ASP A 1 112 ? -16.994 -6.530 5.350 1.00 77.44 112 ASP A CA 1
ATOM 837 C C . ASP A 1 112 ? -18.137 -6.727 4.340 1.00 77.44 112 ASP A C 1
ATOM 839 O O . ASP A 1 112 ? -18.466 -5.830 3.567 1.00 77.44 112 ASP A O 1
ATOM 843 N N . HIS A 1 113 ? -18.784 -7.891 4.350 1.00 68.50 113 HIS A N 1
ATOM 844 C CA . HIS A 1 113 ? -19.859 -8.250 3.417 1.00 68.50 113 HIS A CA 1
ATOM 845 C C . HIS A 1 113 ? -21.176 -7.477 3.649 1.00 68.50 113 HIS A C 1
ATOM 847 O O . HIS A 1 113 ? -22.192 -7.791 3.027 1.00 68.50 113 HIS A O 1
ATOM 853 N N . ILE A 1 114 ? -21.178 -6.519 4.580 1.00 61.78 114 ILE A N 1
ATOM 854 C CA . ILE A 1 114 ? -22.364 -5.845 5.118 1.00 61.78 114 ILE A CA 1
ATOM 855 C C . ILE A 1 114 ? -22.446 -4.369 4.673 1.00 61.78 114 ILE A C 1
ATOM 857 O O . ILE A 1 114 ? -23.541 -3.804 4.698 1.00 61.78 114 ILE A O 1
ATOM 861 N N . SER A 1 115 ? -21.348 -3.742 4.226 1.00 66.38 115 SER A N 1
ATOM 862 C CA . SER A 1 115 ? -21.340 -2.339 3.776 1.00 66.38 115 SER A CA 1
ATOM 863 C C . SER A 1 115 ? -20.585 -2.106 2.463 1.00 66.38 115 SER A C 1
ATOM 865 O O . SER A 1 115 ? -19.557 -2.722 2.190 1.00 66.38 115 SER A O 1
ATOM 867 N N . ASP A 1 116 ? -21.075 -1.143 1.674 1.00 74.50 116 ASP A N 1
ATOM 868 C CA . ASP A 1 116 ? -20.355 -0.547 0.540 1.00 74.50 116 ASP A CA 1
ATOM 869 C C . ASP A 1 116 ? -19.241 0.382 1.071 1.00 74.50 116 ASP A C 1
ATOM 871 O O . ASP A 1 116 ? -19.326 1.607 0.980 1.00 74.50 116 ASP A O 1
ATOM 875 N N . ALA A 1 117 ? -18.230 -0.192 1.728 1.00 80.94 117 ALA A N 1
ATOM 876 C CA . ALA A 1 117 ? -17.147 0.563 2.350 1.00 80.94 117 ALA A CA 1
ATOM 877 C C . ALA A 1 117 ? -16.208 1.191 1.303 1.00 80.94 117 ALA A C 1
ATOM 879 O O . ALA A 1 117 ? -15.720 0.507 0.401 1.00 80.94 117 ALA A O 1
ATOM 880 N N . GLU A 1 118 ? -15.896 2.480 1.462 1.00 90.69 118 GLU A N 1
ATOM 881 C CA . GLU A 1 118 ? -14.840 3.127 0.680 1.00 90.69 118 GLU A CA 1
ATOM 882 C C . GLU A 1 118 ? -13.458 2.592 1.097 1.00 90.69 118 GLU A C 1
ATOM 884 O O . GLU A 1 118 ? -13.165 2.398 2.284 1.00 90.69 118 GLU A O 1
ATOM 889 N N . LEU A 1 119 ? -12.614 2.328 0.095 1.00 91.94 119 LEU A N 1
ATOM 890 C CA . LEU A 1 119 ? -11.265 1.796 0.271 1.00 91.94 119 LEU A CA 1
ATOM 891 C C . LEU A 1 119 ? -10.229 2.833 -0.164 1.00 91.94 119 LEU A C 1
ATOM 893 O O . LEU A 1 119 ? -10.220 3.260 -1.321 1.00 91.94 119 LEU A O 1
ATOM 897 N N . ASP A 1 120 ? -9.306 3.160 0.735 1.00 92.44 120 ASP A N 1
ATOM 898 C CA . ASP A 1 120 ? -8.072 3.851 0.380 1.00 92.44 120 ASP A CA 1
ATOM 899 C C . ASP A 1 120 ? -7.124 2.841 -0.277 1.00 92.44 120 ASP A C 1
ATOM 901 O O . ASP A 1 120 ? -6.882 1.759 0.267 1.00 92.44 120 ASP A O 1
ATOM 905 N N . VAL A 1 121 ? -6.575 3.184 -1.445 1.00 91.94 121 VAL A N 1
ATOM 906 C CA . VAL A 1 121 ? -5.595 2.351 -2.153 1.00 91.94 121 VAL A CA 1
ATOM 907 C C . VAL A 1 121 ? -4.343 3.166 -2.435 1.00 91.94 121 VAL A C 1
ATOM 909 O O . VAL A 1 121 ? -4.400 4.203 -3.097 1.00 91.94 121 VAL A O 1
ATOM 912 N N . HIS A 1 122 ? -3.200 2.668 -1.972 1.00 91.44 122 HIS A N 1
ATOM 913 C CA . HIS A 1 122 ? -1.894 3.281 -2.190 1.00 91.44 122 HIS A CA 1
ATOM 914 C C . HIS A 1 122 ? -0.986 2.310 -2.944 1.00 91.44 122 HIS A C 1
ATOM 916 O O . HIS A 1 122 ? -0.846 1.149 -2.562 1.00 91.44 122 HIS A O 1
ATOM 922 N N . LEU A 1 123 ? -0.355 2.802 -4.009 1.00 88.62 123 LEU A N 1
ATOM 923 C CA . LEU A 1 123 ? 0.684 2.110 -4.767 1.00 88.62 123 LEU A CA 1
ATOM 924 C C . LEU A 1 123 ? 1.942 2.964 -4.702 1.00 88.62 123 LEU A C 1
ATOM 926 O O . LEU A 1 123 ? 1.898 4.142 -5.058 1.00 88.62 123 LEU A O 1
ATOM 930 N N . ILE A 1 124 ? 3.043 2.392 -4.223 1.00 87.44 124 ILE A N 1
ATOM 931 C CA . ILE A 1 124 ? 4.286 3.128 -4.017 1.00 87.44 124 ILE A CA 1
ATOM 932 C C . ILE A 1 124 ? 5.486 2.225 -4.319 1.00 87.44 124 ILE A C 1
ATOM 934 O O . ILE A 1 124 ? 5.475 1.044 -3.981 1.00 87.44 124 ILE A O 1
ATOM 938 N N . GLY A 1 125 ? 6.525 2.766 -4.954 1.00 83.88 125 GLY A N 1
ATOM 939 C CA . GLY A 1 125 ? 7.717 2.008 -5.343 1.00 83.88 125 GLY A CA 1
ATOM 940 C C . GLY A 1 125 ? 7.802 1.687 -6.838 1.00 83.88 125 GLY A C 1
ATOM 941 O O . GLY A 1 125 ? 7.072 2.242 -7.663 1.00 83.88 125 GLY A O 1
ATOM 942 N N . GLY A 1 126 ? 8.717 0.766 -7.149 1.00 74.81 126 GLY A N 1
ATOM 943 C CA . GLY A 1 126 ? 9.273 0.480 -8.470 1.00 74.81 126 GLY A CA 1
ATOM 944 C C . GLY A 1 126 ? 10.244 1.574 -8.903 1.00 74.81 126 GLY A C 1
ATOM 945 O O . GLY A 1 126 ? 9.869 2.732 -8.838 1.00 74.81 126 GLY A O 1
ATOM 946 N N . TYR A 1 127 ? 11.459 1.257 -9.382 1.00 68.38 127 TYR A N 1
ATOM 947 C CA . TYR A 1 127 ? 12.352 2.213 -10.069 1.00 68.38 127 TYR A CA 1
ATOM 948 C C . TYR A 1 127 ? 12.656 1.860 -11.543 1.00 68.38 127 TYR A C 1
ATOM 950 O O . TYR A 1 127 ? 13.056 0.734 -11.832 1.00 68.38 127 TYR A O 1
ATOM 958 N N . GLU A 1 128 ? 12.508 2.837 -12.462 1.00 56.47 128 GLU A N 1
ATOM 959 C CA . GLU A 1 128 ? 12.756 2.673 -13.900 1.00 56.47 128 GLU A CA 1
ATOM 960 C C . GLU A 1 128 ? 14.259 2.688 -14.140 1.00 56.47 128 GLU A C 1
ATOM 962 O O . GLU A 1 128 ? 14.896 3.721 -14.361 1.00 56.47 128 GLU A O 1
ATOM 967 N N . ASP A 1 129 ? 14.830 1.494 -14.032 1.00 54.03 129 ASP A N 1
ATOM 968 C CA . ASP A 1 129 ? 16.214 1.239 -14.372 1.00 54.03 129 ASP A CA 1
ATOM 969 C C . ASP A 1 129 ? 16.484 1.613 -15.841 1.00 54.03 129 ASP A C 1
ATOM 971 O O . ASP A 1 129 ? 15.587 1.611 -16.685 1.00 54.03 129 ASP A O 1
ATOM 975 N N . ALA A 1 130 ? 17.742 1.874 -16.200 1.00 51.88 130 ALA A N 1
ATOM 976 C CA . ALA A 1 130 ? 18.124 2.259 -17.566 1.00 51.88 130 ALA A CA 1
ATOM 977 C C . ALA A 1 130 ? 17.957 1.118 -18.607 1.00 51.88 130 ALA A C 1
ATOM 979 O O . ALA A 1 130 ? 18.428 1.220 -19.743 1.00 51.88 130 ALA A O 1
ATOM 980 N N . SER A 1 131 ? 17.277 0.032 -18.224 1.00 49.00 131 SER A N 1
ATOM 981 C CA . SER A 1 131 ? 16.744 -1.016 -19.087 1.00 49.00 131 SER A CA 1
ATOM 982 C C . SER A 1 131 ? 15.207 -1.064 -18.946 1.00 49.00 131 SER A C 1
ATOM 984 O O . SER A 1 131 ? 14.696 -1.030 -17.829 1.00 49.00 131 SER A O 1
ATOM 986 N N . PRO A 1 132 ? 14.440 -1.140 -20.051 1.00 41.38 132 PRO A N 1
ATOM 987 C CA . PRO A 1 132 ? 13.043 -0.683 -20.093 1.00 41.38 132 PRO A CA 1
ATOM 988 C C . PRO A 1 132 ? 12.044 -1.702 -19.512 1.00 41.38 132 PRO A C 1
ATOM 990 O O . PRO A 1 132 ? 11.307 -2.348 -20.265 1.00 41.38 132 PRO A O 1
ATOM 993 N N . LYS A 1 133 ? 12.052 -1.919 -18.189 1.00 44.50 133 LYS A N 1
ATOM 994 C CA . LYS A 1 133 ? 11.251 -2.981 -17.547 1.00 44.50 133 LYS A CA 1
ATOM 995 C C . LYS A 1 133 ? 10.537 -2.649 -16.226 1.00 44.50 133 LYS A C 1
ATOM 997 O O . LYS A 1 133 ? 9.843 -3.537 -15.738 1.00 44.50 133 LYS A O 1
ATOM 1002 N N . VAL A 1 134 ? 10.659 -1.449 -15.647 1.00 39.25 134 VAL A N 1
ATOM 1003 C CA . VAL A 1 134 ? 10.109 -1.133 -14.302 1.00 39.25 134 VAL A CA 1
ATOM 1004 C C . VAL A 1 134 ? 9.636 0.346 -14.203 1.00 39.25 134 VAL A C 1
ATOM 1006 O O . VAL A 1 134 ? 10.140 1.170 -14.954 1.00 39.25 134 VAL A O 1
ATOM 1009 N N . TRP A 1 135 ? 8.655 0.676 -13.335 1.00 37.06 135 TRP A N 1
ATOM 1010 C CA . TRP A 1 135 ? 8.096 2.035 -13.022 1.00 37.06 135 TRP A CA 1
ATOM 1011 C C . TRP A 1 135 ? 8.992 2.852 -12.045 1.00 37.06 135 TRP A C 1
ATOM 1013 O O . TRP A 1 135 ? 9.923 2.227 -11.592 1.00 37.06 135 TRP A O 1
ATOM 1023 N N . PRO A 1 136 ? 8.801 4.157 -11.684 1.00 33.81 136 PRO A N 1
ATOM 1024 C CA . PRO A 1 136 ? 9.876 4.992 -11.064 1.00 33.81 136 PRO A CA 1
ATOM 1025 C C . PRO A 1 136 ? 9.805 5.493 -9.567 1.00 33.81 136 PRO A C 1
ATOM 1027 O O . PRO A 1 136 ? 8.961 6.324 -9.233 1.00 33.81 136 PRO A O 1
ATOM 1030 N N . GLN A 1 137 ? 10.875 5.192 -8.780 1.00 34.91 137 GLN A N 1
ATOM 1031 C CA . GLN A 1 137 ? 11.377 5.674 -7.449 1.00 34.91 137 GLN A CA 1
ATOM 1032 C C . GLN A 1 137 ? 11.217 4.788 -6.173 1.00 34.91 137 GLN A C 1
ATOM 1034 O O . GLN A 1 137 ? 10.162 4.236 -5.890 1.00 34.91 137 GLN A O 1
ATOM 1039 N N . ILE A 1 138 ? 12.295 4.730 -5.359 1.00 40.56 138 ILE A N 1
ATOM 1040 C CA . ILE A 1 138 ? 12.448 3.972 -4.088 1.00 40.56 138 ILE A CA 1
ATOM 1041 C C . ILE A 1 138 ? 12.006 4.804 -2.875 1.00 40.56 138 ILE A C 1
ATOM 1043 O O . ILE A 1 138 ? 12.407 5.962 -2.772 1.00 40.56 138 ILE A O 1
ATOM 1047 N N . LEU A 1 139 ? 11.297 4.186 -1.923 1.00 36.78 139 LEU A N 1
ATOM 1048 C CA . LEU A 1 139 ? 11.020 4.683 -0.565 1.00 36.78 139 LEU A CA 1
ATOM 1049 C C . LEU A 1 139 ? 10.814 3.485 0.391 1.00 36.78 139 LEU A C 1
ATOM 1051 O O . LEU A 1 139 ? 10.388 2.418 -0.042 1.00 36.78 139 LEU A O 1
ATOM 1055 N N . TYR A 1 140 ? 11.092 3.667 1.686 1.00 38.09 140 TYR A N 1
ATOM 1056 C CA . TYR A 1 140 ? 10.713 2.716 2.744 1.00 38.09 140 TYR A CA 1
ATOM 1057 C C . TYR A 1 140 ? 9.241 2.957 3.125 1.00 38.09 140 TYR A C 1
ATOM 1059 O O . TYR A 1 140 ? 8.857 4.110 3.340 1.00 38.09 140 TYR A O 1
ATOM 1067 N N . PHE A 1 141 ? 8.409 1.911 3.213 1.00 48.03 141 PHE A N 1
ATOM 1068 C CA . PHE A 1 141 ? 6.960 2.064 3.418 1.00 48.03 141 PHE A CA 1
ATOM 1069 C C . PHE A 1 141 ? 6.524 1.568 4.784 1.00 48.03 141 PHE A C 1
ATOM 1071 O O . PHE A 1 141 ? 6.564 0.373 5.073 1.00 48.03 141 PHE A O 1
ATOM 1078 N N . ILE A 1 142 ? 6.072 2.503 5.614 1.00 42.97 142 ILE A N 1
ATOM 1079 C CA . ILE A 1 142 ? 5.594 2.224 6.960 1.00 42.97 142 ILE A CA 1
ATOM 1080 C C . ILE A 1 142 ? 4.321 3.032 7.189 1.00 42.97 142 ILE A C 1
ATOM 1082 O O . ILE A 1 142 ? 4.327 4.259 7.074 1.00 42.97 142 ILE A O 1
ATOM 1086 N N . PHE A 1 143 ? 3.235 2.327 7.493 1.00 48.53 143 PHE A N 1
ATOM 1087 C CA . PHE A 1 143 ? 1.912 2.899 7.691 1.00 48.53 143 PHE A CA 1
ATOM 1088 C C . PHE A 1 143 ? 1.646 2.995 9.191 1.00 48.53 143 PHE A C 1
ATOM 1090 O O . PHE A 1 143 ? 1.559 1.986 9.889 1.00 48.53 143 PHE A O 1
ATOM 1097 N N . ASP A 1 144 ? 1.600 4.239 9.658 1.00 39.00 144 ASP A N 1
ATOM 1098 C CA . ASP A 1 144 ? 1.284 4.648 11.026 1.00 39.00 144 ASP A CA 1
ATOM 1099 C C . ASP A 1 144 ? -0.245 4.813 11.103 1.00 39.00 144 ASP A C 1
ATOM 1101 O O . ASP A 1 144 ? -0.822 5.520 10.268 1.00 39.00 144 ASP A O 1
ATOM 1105 N N . PHE A 1 145 ? -0.917 4.135 12.034 1.00 39.88 145 PHE A N 1
ATOM 1106 C CA . PHE A 1 145 ? -2.371 4.239 12.188 1.00 39.88 145 PHE A CA 1
ATOM 1107 C C . PHE A 1 145 ? -2.702 5.380 13.160 1.00 39.88 145 PHE A C 1
ATOM 1109 O O . PHE A 1 145 ? -2.489 5.217 14.361 1.00 39.88 145 PHE A O 1
ATOM 1116 N N . PRO A 1 146 ? -3.220 6.536 12.697 1.00 35.38 146 PRO A N 1
ATOM 1117 C CA . PRO A 1 146 ? -3.607 7.600 13.614 1.00 35.38 146 PRO A CA 1
ATOM 1118 C C . PRO A 1 146 ? -4.757 7.131 14.516 1.00 35.38 146 PRO A C 1
ATOM 1120 O O . PRO A 1 146 ? -5.722 6.533 14.036 1.00 35.38 146 PRO A O 1
ATOM 1123 N N . GLU A 1 147 ? -4.660 7.436 15.812 1.00 35.25 147 GLU A N 1
ATOM 1124 C CA . GLU A 1 147 ? -5.768 7.266 16.758 1.00 35.25 147 GLU A CA 1
ATOM 1125 C C . GLU A 1 147 ? -6.999 8.063 16.273 1.00 35.25 147 GLU A C 1
ATOM 1127 O O . GLU A 1 147 ? -6.860 9.201 15.813 1.00 35.25 147 GLU A O 1
ATOM 1132 N N . MET A 1 148 ? -8.188 7.444 16.347 1.00 34.19 148 MET A N 1
ATOM 1133 C CA . MET A 1 148 ? -9.480 8.042 15.954 1.00 34.19 148 MET A CA 1
ATOM 1134 C C . MET A 1 148 ? -10.024 9.031 16.990 1.00 34.19 148 MET A C 1
ATOM 1136 O O . MET A 1 148 ? -9.985 8.692 18.194 1.00 34.19 148 MET A O 1
#

Radius of gyration: 16.94 Å; chains: 1; bounding box: 40×32×58 Å

InterPro domains:
  IPR026750 Protein N-terminal asparagine amidohydrolase [PF14736] (41-131)
  IPR026750 Protein N-terminal asparagine amidohydrolase [PTHR12498] (4-132)